Protein AF-A0A3C0R8A2-F1 (afdb_monomer_lite)

Radius of gyration: 13.64 Å; chains: 1; bounding box: 28×31×35 Å

Sequence (78 aa):
MLEYDRIYVMDTNNYADVQRMSGQYWAPEKTSLLLDALWPGQNKSVPDPWYGEEDGYHDVFALIKRACEKIVADFLES

Foldseek 3Di:
DVPDQAAEDQAPVRVVVCQVVCVPNDDVVRYDHLCCLVVPPPRDHQDDCPPHDPVSVVVSVVSSVVSVVSVVVVVVVD

pLDDT: mean 95.27, std 4.39, range [73.0, 98.5]

Structure (mmCIF, N/CA/C/O backbone):
data_AF-A0A3C0R8A2-F1
#
_entry.id   AF-A0A3C0R8A2-F1
#
loop_
_atom_site.group_PDB
_atom_site.id
_atom_site.type_symbol
_atom_site.label_atom_id
_atom_site.label_alt_id
_atom_site.label_comp_id
_atom_site.label_asym_id
_atom_site.label_entity_id
_atom_site.label_seq_id
_atom_site.pdbx_PDB_ins_code
_atom_site.Cartn_x
_atom_site.Cartn_y
_atom_site.Cartn_z
_atom_site.occupancy
_atom_site.B_iso_or_equiv
_atom_site.auth_seq_id
_atom_site.auth_comp_id
_atom_site.auth_asym_id
_atom_site.auth_atom_id
_atom_site.pdbx_PDB_model_num
ATOM 1 N N . MET A 1 1 ? -11.144 8.755 5.213 1.00 87.75 1 MET A N 1
ATOM 2 C CA . MET A 1 1 ? -11.201 7.803 6.345 1.00 87.75 1 MET A CA 1
ATOM 3 C C . MET A 1 1 ? -12.617 7.340 6.671 1.00 87.75 1 MET A C 1
ATOM 5 O O . MET A 1 1 ? -12.792 6.158 6.925 1.00 87.75 1 MET A O 1
ATOM 9 N N . LEU A 1 2 ? -13.619 8.232 6.667 1.00 89.50 2 LEU A N 1
ATOM 10 C CA . LEU A 1 2 ? -14.980 7.894 7.115 1.00 89.50 2 LEU A CA 1
ATOM 11 C C . LEU A 1 2 ? -15.789 7.062 6.102 1.00 89.50 2 LEU A C 1
ATOM 13 O O . LEU A 1 2 ? -16.490 6.150 6.515 1.00 89.50 2 LEU A O 1
ATOM 17 N N . GLU A 1 3 ? -15.626 7.321 4.801 1.00 95.25 3 GLU A N 1
ATOM 18 C CA . GLU A 1 3 ? -16.435 6.688 3.737 1.00 95.25 3 GLU A CA 1
ATOM 19 C C . GLU A 1 3 ? -15.904 5.338 3.225 1.00 95.25 3 GLU A C 1
ATOM 21 O O . GLU A 1 3 ? -16.598 4.643 2.495 1.00 95.25 3 GLU A O 1
ATOM 26 N N . TYR A 1 4 ? -14.661 4.975 3.555 1.00 96.31 4 TYR A N 1
ATOM 27 C CA . TYR A 1 4 ? -14.014 3.768 3.032 1.00 96.31 4 TYR A CA 1
ATOM 28 C C . TYR A 1 4 ? -13.680 2.801 4.164 1.00 96.31 4 TYR A C 1
ATOM 30 O O . TYR A 1 4 ? -13.206 3.215 5.228 1.00 96.31 4 TYR A O 1
ATOM 38 N N . ASP A 1 5 ? -13.881 1.507 3.923 1.00 95.62 5 ASP A N 1
ATOM 39 C CA . ASP A 1 5 ? -13.540 0.447 4.876 1.00 95.62 5 ASP A CA 1
ATOM 40 C C . ASP A 1 5 ? -12.046 0.129 4.878 1.00 95.62 5 ASP A C 1
ATOM 42 O O . ASP A 1 5 ? -11.465 -0.087 5.939 1.00 95.62 5 ASP A O 1
ATOM 46 N N . ARG A 1 6 ? -11.417 0.147 3.696 1.00 95.62 6 ARG A N 1
ATOM 47 C CA . ARG A 1 6 ? -9.978 -0.077 3.509 1.00 95.62 6 ARG A CA 1
ATOM 48 C C . ARG A 1 6 ? -9.388 0.919 2.519 1.00 95.62 6 ARG A C 1
ATOM 50 O O . ARG A 1 6 ? -10.029 1.286 1.538 1.00 95.62 6 ARG A O 1
ATOM 57 N N . ILE A 1 7 ? -8.156 1.333 2.778 1.00 97.44 7 ILE A N 1
ATOM 58 C CA . ILE A 1 7 ? -7.376 2.275 1.979 1.00 97.44 7 ILE A CA 1
A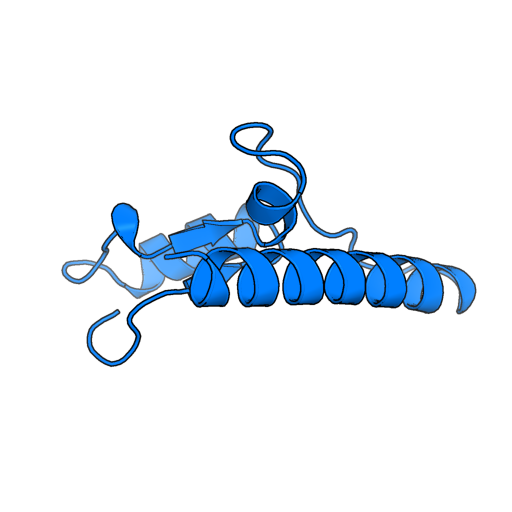TOM 59 C C . ILE A 1 7 ? -6.009 1.638 1.737 1.00 97.44 7 ILE A C 1
ATOM 61 O O . ILE A 1 7 ? -5.264 1.367 2.677 1.00 97.44 7 ILE A O 1
ATOM 65 N N . TYR A 1 8 ? -5.673 1.415 0.469 1.00 97.75 8 TYR A N 1
ATOM 66 C CA . TYR A 1 8 ? -4.370 0.895 0.069 1.00 97.75 8 TYR A CA 1
ATOM 67 C C . TYR A 1 8 ? -3.556 2.006 -0.587 1.00 97.75 8 TYR A C 1
ATOM 69 O O . TYR A 1 8 ? -4.019 2.638 -1.536 1.00 97.75 8 TYR A O 1
ATOM 77 N N . VAL A 1 9 ? -2.353 2.247 -0.076 1.00 98.12 9 VAL A N 1
ATOM 78 C CA . VAL A 1 9 ? -1.428 3.265 -0.592 1.00 98.12 9 VAL A CA 1
ATOM 79 C C . VAL A 1 9 ? -0.251 2.608 -1.307 1.00 98.12 9 VAL A C 1
ATOM 81 O O . VAL A 1 9 ? 0.125 1.479 -0.987 1.00 98.12 9 VAL A O 1
ATOM 84 N N . MET A 1 10 ? 0.310 3.287 -2.308 1.00 97.75 10 MET A N 1
ATOM 85 C CA . MET A 1 10 ? 1.330 2.688 -3.176 1.00 97.75 10 MET A CA 1
ATOM 86 C C . MET A 1 10 ? 2.702 2.654 -2.509 1.00 97.75 10 MET A C 1
ATOM 88 O O . MET A 1 10 ? 3.432 1.679 -2.666 1.00 97.75 10 MET A O 1
ATOM 92 N N . ASP A 1 11 ? 3.037 3.680 -1.732 1.00 97.69 11 AS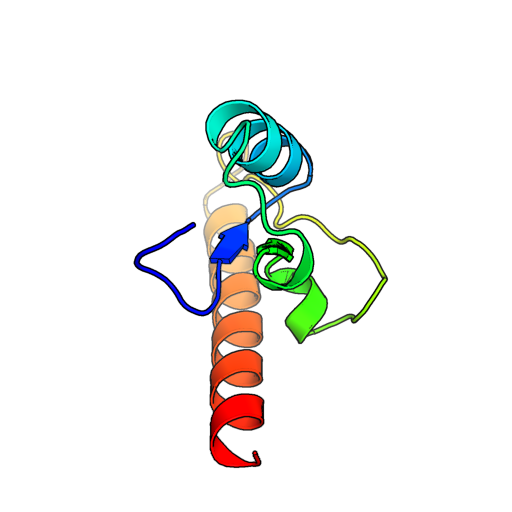P A N 1
ATOM 93 C CA . ASP A 1 11 ? 4.320 3.789 -1.049 1.00 97.69 11 ASP A CA 1
ATOM 94 C C . ASP A 1 11 ? 4.200 4.421 0.350 1.00 97.69 11 ASP A C 1
ATOM 96 O O . ASP A 1 11 ? 3.132 4.840 0.814 1.00 97.69 11 ASP A O 1
ATOM 100 N N . THR A 1 12 ? 5.333 4.485 1.047 1.00 97.12 12 THR A N 1
ATOM 101 C CA . THR A 1 12 ? 5.433 5.065 2.391 1.00 97.12 12 THR A CA 1
ATOM 102 C C . THR A 1 12 ? 5.201 6.576 2.420 1.00 97.12 12 THR A C 1
ATOM 104 O O . THR A 1 12 ? 4.791 7.102 3.454 1.00 97.12 12 THR A O 1
ATOM 107 N N . ASN A 1 13 ? 5.436 7.285 1.311 1.00 97.62 13 ASN A N 1
ATOM 108 C CA . ASN A 1 13 ? 5.191 8.725 1.230 1.00 97.62 13 ASN A CA 1
ATOM 109 C C . ASN A 1 13 ? 3.687 8.999 1.175 1.00 97.62 13 ASN A C 1
ATOM 111 O O . ASN A 1 13 ? 3.178 9.801 1.951 1.00 97.62 13 ASN A O 1
ATOM 115 N N . ASN A 1 14 ? 2.958 8.260 0.338 1.00 97.69 14 ASN A N 1
ATOM 116 C CA . ASN A 1 14 ? 1.505 8.273 0.274 1.00 97.69 14 ASN A CA 1
ATOM 117 C C . ASN A 1 14 ? 0.895 7.906 1.629 1.00 97.69 14 ASN A C 1
ATOM 119 O O . ASN A 1 14 ? -0.056 8.554 2.053 1.00 97.69 14 ASN A O 1
ATOM 123 N N . TYR A 1 15 ? 1.446 6.913 2.336 1.00 97.75 15 TYR A N 1
ATOM 124 C CA . TYR A 1 15 ? 1.002 6.585 3.694 1.00 97.75 15 TYR A CA 1
ATOM 125 C C . TYR A 1 15 ? 1.127 7.789 4.639 1.00 97.75 15 TYR A C 1
ATOM 127 O O . TYR A 1 15 ? 0.156 8.174 5.294 1.00 97.75 15 TYR A O 1
ATOM 135 N N . ALA A 1 16 ? 2.308 8.415 4.678 1.00 98.00 16 ALA A N 1
ATOM 136 C CA . ALA A 1 16 ? 2.566 9.581 5.517 1.00 98.00 16 ALA A CA 1
ATOM 137 C C . ALA A 1 16 ? 1.674 10.777 5.139 1.00 98.00 16 ALA A C 1
ATOM 139 O O . ALA A 1 16 ? 1.161 11.474 6.018 1.00 98.00 16 ALA A O 1
ATOM 140 N N . ASP A 1 17 ? 1.441 10.996 3.845 1.00 98.38 17 ASP A N 1
ATOM 141 C CA . ASP A 1 17 ? 0.564 12.054 3.353 1.00 98.38 17 ASP A CA 1
ATOM 142 C C . ASP A 1 17 ? -0.898 11.806 3.711 1.00 98.38 17 ASP A C 1
ATOM 144 O O . ASP A 1 17 ? -1.549 12.709 4.238 1.00 98.38 17 ASP A O 1
ATOM 148 N N . VAL A 1 18 ? -1.410 10.589 3.513 1.00 97.75 18 VAL A N 1
ATOM 149 C CA . VAL A 1 18 ? -2.774 10.224 3.917 1.00 97.75 18 VAL A CA 1
ATOM 150 C C . VAL A 1 18 ? -2.941 10.386 5.427 1.00 97.75 18 VAL A C 1
ATOM 152 O O . VAL A 1 18 ? -3.946 10.956 5.859 1.00 97.75 18 VAL A O 1
ATOM 155 N N . GLN A 1 19 ? -1.958 9.972 6.233 1.00 97.75 19 GLN A N 1
ATOM 156 C CA . GLN A 1 19 ? -1.969 10.185 7.682 1.00 97.75 19 GLN A CA 1
ATOM 157 C C . GLN A 1 19 ? -2.047 11.675 8.031 1.00 97.75 19 GLN A C 1
ATOM 159 O O . GLN A 1 19 ? -2.926 12.096 8.789 1.00 97.75 19 GLN A O 1
ATOM 164 N N . ARG A 1 20 ? -1.169 12.492 7.442 1.00 98.19 20 ARG A N 1
ATOM 165 C CA . ARG A 1 20 ? -1.120 13.941 7.667 1.00 98.19 20 ARG A CA 1
ATOM 166 C C . ARG A 1 20 ? -2.417 14.632 7.248 1.00 98.19 20 ARG A C 1
ATOM 168 O O . ARG A 1 20 ? -2.917 15.480 7.981 1.00 98.19 20 ARG A O 1
ATOM 175 N N . MET A 1 21 ? -2.964 14.278 6.086 1.00 97.06 21 MET A N 1
ATOM 176 C CA . MET A 1 21 ? -4.193 14.863 5.541 1.00 97.06 21 MET A CA 1
ATOM 177 C C . MET A 1 21 ? -5.441 14.433 6.316 1.00 97.06 21 MET A C 1
ATOM 179 O O . MET A 1 21 ? -6.389 15.208 6.425 1.00 97.06 21 MET A O 1
ATOM 183 N N . SER A 1 22 ? -5.447 13.220 6.872 1.00 96.69 22 SER A N 1
ATOM 184 C CA . SER A 1 22 ? -6.575 12.704 7.655 1.00 96.69 22 SER A CA 1
ATOM 185 C C . SER A 1 22 ? -6.704 13.371 9.027 1.00 96.69 22 SER A C 1
ATOM 187 O O . SER A 1 22 ? -7.812 13.443 9.564 1.00 96.69 22 SER A O 1
ATOM 189 N N . GLY A 1 23 ? -5.603 13.876 9.594 1.00 96.75 23 GLY A N 1
ATOM 190 C CA . GLY A 1 23 ? -5.598 14.603 10.863 1.00 96.75 23 GLY A CA 1
ATOM 191 C C . GLY A 1 23 ? -6.278 13.815 11.986 1.00 96.75 23 GLY A C 1
ATOM 192 O O . GLY A 1 23 ? -5.942 12.661 12.236 1.00 96.75 23 GLY A O 1
ATOM 193 N N . GLN A 1 24 ? -7.275 14.418 12.639 1.00 97.06 24 GLN A N 1
ATOM 194 C CA . GLN A 1 24 ? -8.030 13.774 13.725 1.00 97.06 24 GLN A CA 1
ATOM 195 C C . GLN A 1 24 ? -8.835 12.534 13.297 1.00 97.06 24 GLN A C 1
ATOM 197 O O . GLN A 1 24 ? -9.244 11.755 14.149 1.00 97.06 24 GLN A O 1
ATOM 202 N N . TYR A 1 25 ? -9.077 12.353 11.997 1.00 97.19 25 TYR A N 1
ATOM 203 C CA . TYR A 1 25 ? -9.805 11.202 11.456 1.00 97.19 25 TYR A CA 1
ATOM 204 C C . TYR A 1 25 ? -8.880 10.058 11.039 1.00 97.19 25 TYR A C 1
ATOM 206 O O . TYR A 1 25 ? -9.339 9.111 10.401 1.00 97.19 25 TYR A O 1
ATOM 214 N N . TRP A 1 26 ? -7.580 10.165 11.321 1.00 97.50 26 TRP A N 1
ATOM 215 C CA . TRP A 1 26 ? -6.613 9.129 10.993 1.00 97.50 26 TRP A CA 1
ATOM 216 C C . TRP A 1 26 ? -6.988 7.787 11.636 1.00 97.50 26 TRP A C 1
ATOM 218 O O . TRP A 1 26 ? -7.206 7.709 12.842 1.00 97.50 26 TRP A O 1
ATOM 228 N N . ALA A 1 27 ? -7.033 6.744 10.808 1.00 96.75 27 ALA A N 1
ATOM 229 C CA . ALA A 1 27 ? -7.349 5.374 11.196 1.00 96.75 27 ALA A CA 1
ATOM 230 C C . ALA A 1 27 ? -6.278 4.439 10.600 1.00 96.75 27 ALA A C 1
ATOM 232 O O . ALA A 1 27 ? -6.379 4.069 9.420 1.00 96.75 27 ALA A O 1
ATOM 233 N N . PRO A 1 28 ? -5.209 4.115 11.355 1.00 95.44 28 PRO A N 1
ATOM 234 C CA . PRO A 1 28 ? -4.121 3.271 10.861 1.00 95.44 28 PRO A CA 1
ATOM 235 C C . PRO A 1 28 ? -4.590 1.852 10.522 1.00 95.44 28 PRO A C 1
ATOM 237 O O . PRO A 1 28 ? -4.090 1.251 9.583 1.00 95.44 28 PRO A O 1
ATOM 240 N N . GLU A 1 29 ? -5.601 1.331 11.213 1.00 96.00 29 GLU A N 1
ATOM 241 C CA . GLU A 1 29 ? -6.182 0.008 10.970 1.00 96.00 29 GLU A CA 1
ATOM 242 C C . GLU A 1 29 ? -6.897 -0.111 9.616 1.00 96.00 29 GLU A C 1
ATOM 244 O O . GLU A 1 29 ? -7.084 -1.216 9.110 1.00 96.00 29 GLU A O 1
ATOM 249 N N . LYS A 1 30 ? -7.285 1.022 9.018 1.00 96.31 30 LYS A N 1
ATOM 250 C CA . LYS A 1 30 ? -7.911 1.074 7.693 1.00 96.31 30 LYS A CA 1
ATOM 251 C C . LYS A 1 30 ? -6.911 1.286 6.561 1.00 96.31 30 LYS A C 1
ATOM 253 O O . LYS A 1 30 ? -7.311 1.190 5.404 1.00 96.31 30 LYS A O 1
ATOM 258 N N . THR A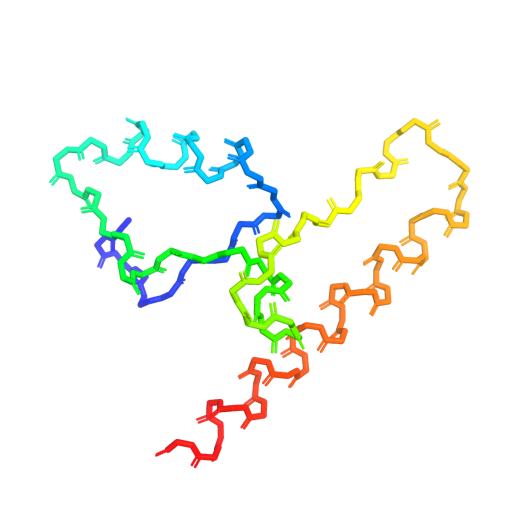 1 31 ? -5.655 1.615 6.864 1.00 97.12 31 THR A N 1
ATOM 259 C CA . THR A 1 31 ? -4.678 2.058 5.860 1.00 97.12 31 THR A CA 1
ATOM 260 C C . THR A 1 31 ? -3.495 1.103 5.815 1.00 97.12 31 THR A C 1
ATOM 262 O O . THR A 1 31 ? -2.864 0.839 6.832 1.00 97.12 31 THR A O 1
ATOM 265 N N . SER A 1 32 ? -3.162 0.582 4.638 1.00 97.25 32 SER A N 1
ATOM 266 C CA . SER A 1 32 ? -2.039 -0.352 4.468 1.00 97.25 32 SER A CA 1
ATOM 267 C C . SER A 1 32 ? -1.317 -0.103 3.151 1.00 97.25 32 SER A C 1
ATOM 269 O O . SER A 1 32 ? -1.896 0.452 2.215 1.00 97.25 32 SER A O 1
ATOM 271 N N . LEU A 1 33 ? -0.055 -0.519 3.053 1.00 98.31 33 LEU A N 1
ATOM 272 C CA . LEU A 1 33 ? 0.631 -0.524 1.765 1.00 98.31 33 LEU A CA 1
ATOM 273 C C . LEU A 1 33 ? -0.002 -1.594 0.876 1.00 98.31 33 LEU A C 1
ATOM 275 O O . LEU A 1 33 ? -0.332 -2.684 1.343 1.00 98.31 33 LEU A O 1
ATOM 279 N N . LEU A 1 34 ? -0.166 -1.306 -0.415 1.00 98.50 34 LEU A N 1
ATOM 280 C CA . LEU A 1 34 ? -0.795 -2.244 -1.349 1.00 98.50 34 LEU A CA 1
ATOM 281 C C . LEU A 1 34 ? -0.085 -3.607 -1.341 1.00 98.50 34 LEU A C 1
ATOM 283 O O . LEU A 1 34 ? -0.728 -4.656 -1.359 1.00 98.50 34 LEU A O 1
ATOM 287 N N . LEU A 1 35 ? 1.249 -3.593 -1.283 1.00 98.38 35 LEU A N 1
ATOM 288 C CA . LEU A 1 35 ? 2.062 -4.806 -1.340 1.00 98.38 35 LEU A CA 1
ATOM 289 C C . LEU A 1 35 ? 2.084 -5.604 -0.036 1.00 98.38 35 LEU A C 1
ATOM 291 O O . LEU A 1 35 ? 2.547 -6.746 -0.061 1.00 98.38 35 LEU A O 1
ATOM 295 N N . ASP A 1 36 ? 1.536 -5.081 1.065 1.00 97.75 36 ASP A N 1
ATOM 296 C CA . ASP A 1 36 ? 1.342 -5.881 2.279 1.00 97.75 36 ASP A CA 1
ATOM 297 C C . ASP A 1 36 ? 0.335 -7.017 2.048 1.00 97.75 36 ASP A C 1
ATOM 299 O O . ASP A 1 36 ? 0.392 -8.024 2.746 1.00 97.75 36 ASP A O 1
ATOM 303 N N . ALA A 1 37 ? -0.529 -6.923 1.028 1.00 96.88 37 ALA A N 1
ATOM 304 C CA . ALA A 1 37 ? -1.373 -8.044 0.614 1.00 96.88 37 ALA A CA 1
ATOM 305 C C . ALA A 1 37 ? -0.548 -9.265 0.163 1.00 96.88 37 ALA A C 1
ATOM 307 O O . ALA A 1 37 ? -0.937 -10.406 0.403 1.00 96.88 37 ALA A O 1
ATOM 308 N N . LEU A 1 38 ? 0.600 -9.035 -0.484 1.00 97.62 38 LEU A N 1
ATOM 309 C CA . LEU A 1 38 ? 1.493 -10.090 -0.978 1.00 97.62 38 LEU A CA 1
ATOM 310 C C . LEU A 1 38 ? 2.574 -10.461 0.041 1.00 97.62 38 LEU A C 1
ATOM 312 O O . LEU A 1 38 ? 2.938 -11.630 0.164 1.00 97.62 38 LEU A O 1
ATOM 316 N N . TRP A 1 39 ? 3.090 -9.467 0.764 1.00 97.38 39 TRP A N 1
ATOM 317 C CA . TRP A 1 39 ? 4.175 -9.626 1.730 1.00 97.38 39 TRP A CA 1
ATOM 318 C C . TRP A 1 39 ? 3.852 -8.903 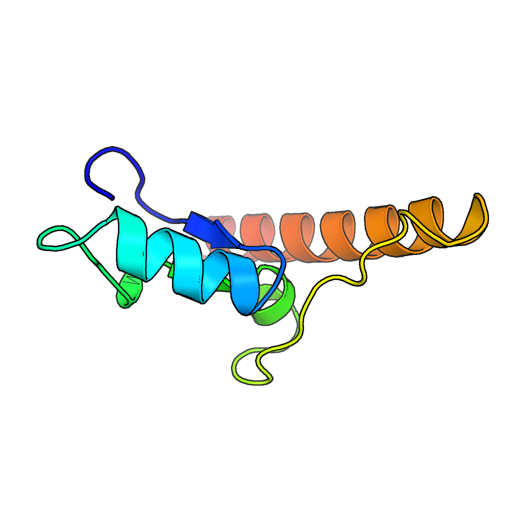3.042 1.00 97.38 39 TRP A C 1
ATOM 320 O O . TRP A 1 39 ? 4.433 -7.848 3.315 1.00 97.38 39 TRP A O 1
ATOM 330 N N . PRO A 1 40 ? 2.957 -9.471 3.869 1.00 96.06 40 PRO A N 1
ATOM 331 C CA . PRO A 1 40 ? 2.501 -8.830 5.095 1.00 96.06 40 PRO A CA 1
ATOM 332 C C . PRO A 1 40 ? 3.656 -8.395 6.002 1.00 96.06 40 PRO A C 1
ATOM 334 O O . PRO A 1 40 ? 4.559 -9.181 6.300 1.00 96.06 40 PRO A O 1
ATOM 337 N N . GLY A 1 41 ? 3.625 -7.135 6.442 1.00 93.50 41 GLY A N 1
ATOM 338 C CA . GLY A 1 41 ? 4.582 -6.569 7.398 1.00 93.50 41 GLY A CA 1
ATOM 339 C C . GLY A 1 41 ? 5.968 -6.263 6.827 1.00 93.50 41 GLY A C 1
ATOM 340 O O . GLY A 1 41 ? 6.850 -5.844 7.577 1.00 93.50 41 GLY A O 1
ATOM 341 N N . GLN A 1 42 ? 6.186 -6.453 5.521 1.00 96.44 42 GLN A N 1
ATOM 342 C CA . GLN A 1 42 ? 7.458 -6.101 4.883 1.00 96.44 42 GLN A CA 1
ATOM 343 C C . GLN A 1 42 ? 7.529 -4.634 4.451 1.00 96.44 42 GLN A C 1
ATOM 345 O O . GLN A 1 42 ? 8.603 -4.192 4.044 1.00 96.44 42 GLN A O 1
ATOM 350 N N . ASN A 1 43 ? 6.421 -3.888 4.541 1.00 93.81 43 ASN A N 1
ATOM 351 C CA . ASN A 1 43 ? 6.341 -2.463 4.226 1.00 93.81 43 ASN A CA 1
ATOM 352 C C . ASN A 1 43 ? 6.935 -2.125 2.848 1.00 93.81 43 ASN A C 1
ATOM 354 O O . ASN A 1 43 ? 7.711 -1.179 2.695 1.00 93.81 43 ASN A O 1
ATOM 358 N N . LYS A 1 44 ? 6.620 -2.946 1.840 1.00 97.25 44 LYS A N 1
ATOM 359 C CA . LYS A 1 44 ? 7.123 -2.750 0.477 1.00 97.25 44 LYS A CA 1
ATOM 360 C C . LYS A 1 44 ? 6.306 -1.685 -0.249 1.00 97.25 44 LYS A C 1
ATOM 362 O O . LYS A 1 44 ? 5.079 -1.731 -0.240 1.00 97.25 44 LYS A O 1
ATOM 367 N N . SER A 1 45 ? 7.003 -0.795 -0.946 1.00 97.56 45 SER A N 1
ATOM 368 C CA . SER A 1 45 ? 6.402 0.179 -1.860 1.00 97.56 45 SER A CA 1
ATOM 369 C C . SER A 1 45 ? 6.290 -0.389 -3.273 1.00 97.56 45 SER A C 1
ATOM 371 O O . SER A 1 45 ? 7.177 -1.113 -3.732 1.00 97.56 45 SER A O 1
ATOM 373 N N . VAL A 1 46 ? 5.221 -0.026 -3.977 1.00 97.00 46 VAL A N 1
ATOM 374 C CA . VAL A 1 46 ? 5.130 -0.168 -5.431 1.00 97.00 46 VAL A CA 1
ATOM 375 C C . VAL A 1 46 ? 6.187 0.751 -6.057 1.00 97.00 46 VAL A C 1
ATOM 377 O O . VAL A 1 46 ? 6.230 1.929 -5.701 1.00 97.00 46 VAL A O 1
ATOM 380 N N . PRO A 1 47 ? 7.063 0.248 -6.945 1.00 94.19 47 PRO A N 1
ATOM 381 C CA . PRO A 1 47 ? 8.034 1.091 -7.636 1.00 94.19 47 PRO A CA 1
ATOM 382 C C . PRO A 1 47 ? 7.343 2.157 -8.495 1.00 94.19 47 PRO A C 1
ATOM 384 O O . PRO A 1 47 ? 6.344 1.862 -9.147 1.00 94.19 47 PRO A O 1
ATOM 387 N N . ASP A 1 48 ? 7.891 3.371 -8.523 1.00 91.88 48 ASP A N 1
ATOM 388 C CA . ASP A 1 48 ? 7.417 4.445 -9.402 1.00 91.88 48 ASP A CA 1
ATOM 389 C C . ASP A 1 48 ? 8.052 4.293 -10.802 1.00 91.88 48 ASP A C 1
ATOM 391 O O . ASP A 1 48 ? 9.278 4.396 -10.922 1.00 91.88 48 ASP A O 1
ATOM 395 N N . PRO A 1 49 ? 7.264 4.038 -11.867 1.00 91.31 49 PRO A N 1
ATOM 396 C CA . PRO A 1 49 ? 7.792 3.855 -13.215 1.00 91.31 49 PRO A CA 1
ATOM 397 C C . PRO A 1 49 ? 8.054 5.178 -13.956 1.00 91.31 49 PRO A C 1
ATOM 399 O O . PRO A 1 49 ? 8.543 5.144 -15.082 1.00 91.31 49 PRO A O 1
ATOM 402 N N . TRP A 1 50 ? 7.748 6.345 -13.369 1.00 87.25 50 TRP A N 1
ATOM 403 C CA . TRP A 1 50 ? 7.704 7.634 -14.076 1.00 87.25 50 TRP A CA 1
ATOM 404 C C . TRP A 1 50 ? 9.000 8.023 -14.803 1.00 87.25 50 TRP A C 1
ATOM 406 O O . TRP A 1 50 ? 8.956 8.660 -15.854 1.00 87.25 50 TRP A O 1
ATOM 416 N N . TYR A 1 51 ? 10.153 7.627 -14.262 1.00 83.62 51 TYR A N 1
ATOM 417 C CA . TYR A 1 51 ? 11.473 7.916 -14.837 1.00 83.62 51 TYR A CA 1
ATOM 418 C C . TYR A 1 51 ? 12.081 6.737 -15.617 1.00 83.62 51 TYR A C 1
ATOM 420 O O . TYR A 1 51 ? 13.242 6.813 -16.018 1.00 83.62 51 TYR A O 1
ATOM 428 N N . GLY A 1 52 ? 11.335 5.642 -15.786 1.00 81.44 52 GLY A N 1
ATOM 429 C CA . GLY A 1 52 ? 11.783 4.421 -16.454 1.00 81.44 52 GLY A CA 1
ATOM 430 C C . GLY A 1 52 ? 11.333 4.300 -17.911 1.00 81.44 52 GLY A C 1
ATOM 431 O O . GLY A 1 52 ? 10.659 5.168 -18.464 1.00 81.44 52 GLY A O 1
ATOM 432 N N . GLU A 1 53 ? 11.718 3.184 -18.526 1.00 86.44 53 GLU A N 1
ATOM 433 C CA . GLU A 1 53 ? 11.236 2.764 -19.846 1.00 86.44 53 GLU A CA 1
ATOM 434 C C . GLU A 1 53 ? 9.855 2.086 -19.746 1.00 86.44 53 GLU A C 1
ATOM 436 O O . GLU A 1 53 ? 9.368 1.791 -18.651 1.00 86.44 53 GLU A O 1
ATOM 441 N N . GLU A 1 54 ? 9.221 1.820 -20.893 1.00 88.38 54 GLU A N 1
ATOM 442 C CA . GLU A 1 54 ? 7.883 1.208 -20.983 1.00 88.38 54 GLU A CA 1
ATOM 443 C C . GLU A 1 54 ? 7.775 -0.117 -20.206 1.00 88.38 54 GLU A C 1
ATOM 445 O O . GLU A 1 54 ? 6.783 -0.344 -19.510 1.00 88.38 54 GLU A O 1
ATOM 450 N N . ASP A 1 55 ? 8.825 -0.942 -20.219 1.00 89.44 55 ASP A N 1
ATOM 451 C CA . ASP A 1 55 ? 8.884 -2.208 -19.475 1.00 89.44 55 ASP A CA 1
ATOM 452 C C . ASP A 1 55 ? 8.632 -2.024 -17.966 1.00 89.44 55 ASP A C 1
ATOM 454 O O . ASP A 1 55 ? 7.954 -2.840 -17.337 1.00 89.44 55 ASP A O 1
ATOM 458 N N . GLY A 1 56 ? 9.074 -0.901 -17.388 1.00 91.06 56 GLY A N 1
ATOM 459 C CA . GLY A 1 56 ? 8.836 -0.586 -15.978 1.00 91.06 56 GLY A CA 1
ATOM 460 C C . GLY A 1 56 ? 7.350 -0.422 -15.646 1.00 91.06 56 GLY A C 1
ATOM 461 O O . GLY A 1 56 ? 6.906 -0.810 -14.564 1.00 91.06 56 GLY A O 1
ATOM 462 N N . TYR A 1 57 ? 6.546 0.083 -16.586 1.00 93.81 57 TYR A N 1
ATOM 463 C CA . TYR A 1 57 ? 5.097 0.188 -16.409 1.00 93.81 57 TYR A CA 1
ATOM 464 C C . TYR A 1 57 ? 4.426 -1.185 -16.439 1.00 93.81 57 TYR A C 1
ATOM 466 O O . TYR A 1 57 ? 3.495 -1.424 -15.666 1.00 93.81 57 TYR A O 1
ATOM 474 N N . HIS A 1 58 ? 4.900 -2.102 -17.288 1.00 95.31 58 HIS A N 1
ATOM 475 C CA . HIS A 1 58 ? 4.390 -3.472 -17.335 1.00 95.31 58 HIS A CA 1
ATOM 476 C C . HIS A 1 58 ? 4.675 -4.234 -16.039 1.00 95.31 58 HIS A C 1
ATOM 478 O O . HIS A 1 58 ? 3.776 -4.900 -15.515 1.00 95.31 58 HIS A O 1
ATOM 484 N N . ASP A 1 59 ? 5.877 -4.082 -15.483 1.00 95.06 59 ASP A N 1
ATOM 485 C CA . ASP A 1 59 ? 6.252 -4.690 -14.206 1.00 95.06 59 ASP A CA 1
ATOM 486 C C . ASP A 1 59 ? 5.399 -4.153 -13.049 1.00 95.06 59 ASP A C 1
ATOM 488 O O . ASP A 1 59 ? 4.853 -4.929 -12.256 1.00 95.06 59 ASP A O 1
ATOM 492 N N . VAL A 1 60 ? 5.214 -2.830 -12.980 1.00 96.50 60 VAL A N 1
ATOM 493 C CA . VAL A 1 60 ? 4.364 -2.184 -11.968 1.00 96.50 60 VAL A CA 1
ATOM 494 C C . VAL A 1 60 ? 2.908 -2.621 -12.112 1.00 96.50 60 VAL A C 1
ATOM 496 O O . VAL A 1 60 ? 2.270 -2.981 -11.120 1.00 96.50 60 VAL A O 1
ATOM 499 N N . PHE A 1 61 ? 2.383 -2.670 -13.337 1.00 96.50 61 PHE A N 1
ATOM 500 C CA . PHE A 1 61 ? 1.030 -3.152 -13.596 1.00 96.50 61 PHE A CA 1
ATOM 501 C C . PHE A 1 61 ? 0.850 -4.607 -13.145 1.00 96.50 61 PHE A C 1
ATOM 503 O O . PHE A 1 61 ? -0.115 -4.925 -12.448 1.00 96.50 61 PHE A O 1
ATOM 510 N N . ALA A 1 62 ? 1.784 -5.495 -13.499 1.00 97.81 62 ALA A N 1
ATOM 511 C CA . ALA A 1 62 ? 1.739 -6.897 -13.098 1.00 97.81 62 ALA A CA 1
ATOM 512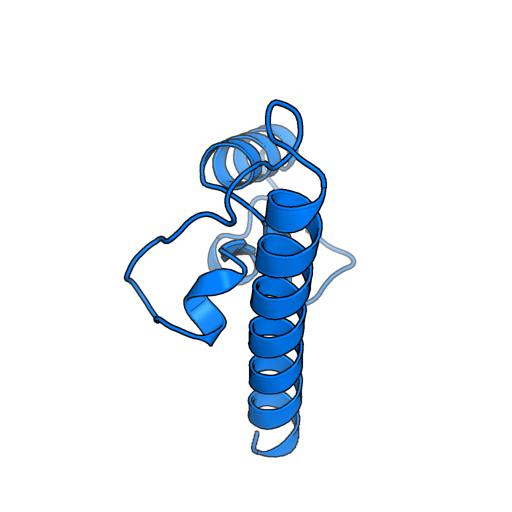 C C . ALA A 1 62 ? 1.790 -7.055 -11.571 1.00 97.81 62 ALA A C 1
ATOM 514 O O . ALA A 1 62 ? 1.090 -7.902 -11.008 1.00 97.81 62 ALA A O 1
ATOM 515 N N . LEU A 1 63 ? 2.585 -6.225 -10.895 1.00 97.94 63 LEU A N 1
ATOM 516 C CA . LEU A 1 63 ? 2.699 -6.213 -9.443 1.00 97.94 63 LEU A CA 1
ATOM 517 C C . LEU A 1 63 ? 1.398 -5.757 -8.763 1.00 97.94 63 LEU A C 1
ATOM 519 O O . LEU A 1 63 ? 0.903 -6.452 -7.873 1.00 97.94 63 LEU A O 1
ATOM 523 N N . ILE A 1 64 ? 0.811 -4.644 -9.218 1.00 98.25 64 ILE A N 1
ATOM 524 C CA . ILE A 1 64 ? -0.483 -4.140 -8.730 1.00 98.25 64 ILE A CA 1
ATOM 525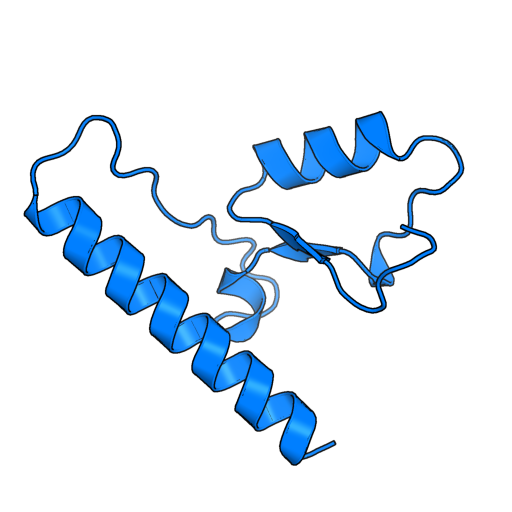 C C . ILE A 1 64 ? -1.578 -5.183 -8.962 1.00 98.25 64 ILE A C 1
ATOM 527 O O . ILE A 1 64 ? -2.334 -5.493 -8.043 1.00 98.25 64 ILE A O 1
ATOM 531 N N . LYS A 1 65 ? -1.628 -5.784 -10.158 1.00 98.50 65 LYS A N 1
ATOM 532 C CA . LYS A 1 65 ? -2.607 -6.820 -10.502 1.00 98.50 65 LYS A CA 1
ATOM 533 C C . LYS A 1 65 ? -2.556 -7.995 -9.526 1.00 98.50 65 LYS A C 1
ATOM 535 O O . LYS A 1 65 ? -3.598 -8.388 -9.010 1.00 98.50 65 LYS A O 1
ATOM 540 N N . ARG A 1 66 ? -1.361 -8.515 -9.224 1.00 98.50 66 ARG A N 1
ATOM 541 C CA . ARG A 1 66 ? -1.188 -9.611 -8.252 1.00 98.50 66 ARG A CA 1
ATOM 542 C C . ARG A 1 66 ? -1.667 -9.221 -6.855 1.00 98.50 66 ARG A C 1
ATOM 544 O O . ARG A 1 66 ? -2.320 -10.023 -6.193 1.00 98.50 66 ARG A O 1
ATOM 551 N N . ALA A 1 67 ? -1.359 -8.003 -6.407 1.00 98.44 67 ALA A N 1
ATOM 552 C CA . ALA A 1 67 ? -1.817 -7.518 -5.109 1.00 98.44 67 ALA A CA 1
ATOM 553 C C . ALA A 1 67 ? -3.350 -7.415 -5.056 1.00 98.44 67 ALA A C 1
ATOM 555 O O . ALA A 1 67 ? -3.960 -7.912 -4.113 1.00 98.44 67 ALA A O 1
ATOM 556 N N . CYS A 1 68 ? -3.984 -6.861 -6.093 1.00 98.38 68 CYS A N 1
ATOM 557 C CA . CYS A 1 68 ? -5.442 -6.805 -6.210 1.00 98.38 68 CYS A CA 1
ATOM 558 C C . CYS A 1 68 ? -6.085 -8.200 -6.201 1.00 98.38 68 CYS A C 1
ATOM 560 O O . CYS A 1 68 ? -7.068 -8.409 -5.494 1.00 98.38 68 CYS A O 1
ATOM 562 N N . GLU A 1 69 ? -5.529 -9.159 -6.946 1.00 98.50 69 GLU A N 1
ATOM 563 C CA . GLU A 1 69 ? -6.013 -10.546 -6.962 1.00 98.50 69 GLU A CA 1
ATOM 564 C C . GLU A 1 69 ? -5.959 -11.179 -5.571 1.00 98.50 69 GLU A C 1
ATOM 566 O O . GLU A 1 69 ? -6.935 -11.791 -5.138 1.00 98.50 69 GLU A O 1
ATOM 571 N N . LYS A 1 70 ? -4.854 -10.979 -4.843 1.00 97.94 70 LYS A N 1
ATOM 572 C CA . LYS A 1 70 ? -4.708 -11.472 -3.471 1.00 97.94 70 LYS A CA 1
ATOM 573 C C . LYS A 1 70 ? -5.707 -10.825 -2.512 1.00 97.94 70 LYS A C 1
ATOM 575 O O . LYS A 1 70 ? -6.316 -11.534 -1.721 1.00 97.94 70 LYS A O 1
ATOM 580 N N . ILE A 1 71 ? -5.916 -9.511 -2.616 1.00 97.19 71 ILE A N 1
ATOM 581 C CA . ILE A 1 71 ? -6.904 -8.784 -1.805 1.00 97.19 71 ILE A CA 1
ATOM 582 C C . ILE A 1 71 ? -8.303 -9.366 -2.026 1.00 97.19 71 ILE A C 1
ATOM 584 O O . ILE A 1 71 ? -8.995 -9.667 -1.058 1.00 97.19 71 ILE A O 1
ATOM 588 N N . VAL A 1 72 ? -8.714 -9.547 -3.285 1.00 97.88 72 VAL A N 1
ATOM 589 C CA . VAL A 1 72 ? -10.032 -10.110 -3.614 1.00 97.88 72 VAL A CA 1
ATOM 590 C C . VAL A 1 72 ? -10.170 -11.538 -3.089 1.00 97.88 72 VAL A C 1
ATOM 592 O O . VAL A 1 72 ? -11.203 -11.854 -2.507 1.00 97.88 72 VAL A O 1
ATOM 595 N N . ALA A 1 73 ? -9.146 -12.381 -3.253 1.00 97.44 73 ALA A N 1
ATOM 596 C CA . ALA A 1 73 ? -9.158 -13.744 -2.726 1.00 97.44 73 ALA A CA 1
ATOM 597 C C . ALA A 1 73 ? -9.367 -13.761 -1.202 1.00 97.44 73 ALA A C 1
ATOM 599 O O . ALA A 1 73 ? -10.281 -14.424 -0.722 1.00 97.44 73 ALA A O 1
ATOM 600 N N . ASP A 1 74 ? -8.611 -12.947 -0.461 1.00 95.06 74 ASP A N 1
ATOM 601 C CA . ASP A 1 74 ? -8.724 -12.868 1.001 1.00 95.06 74 ASP A CA 1
ATOM 602 C C . ASP A 1 74 ? -10.109 -12.403 1.452 1.00 95.06 74 ASP A C 1
ATOM 604 O O . ASP A 1 74 ? -10.650 -12.914 2.429 1.00 95.06 74 ASP A O 1
ATOM 608 N N . PHE A 1 75 ? -10.710 -11.456 0.728 1.00 93.50 75 PHE A N 1
ATOM 609 C CA . PHE A 1 75 ? -12.068 -10.991 1.008 1.00 93.50 75 PHE A CA 1
ATOM 610 C C . PHE A 1 75 ? -13.145 -12.050 0.762 1.00 93.50 75 PHE A C 1
ATOM 612 O O . PHE A 1 75 ? -14.164 -12.019 1.441 1.00 93.50 75 PHE A O 1
ATOM 619 N N . LEU A 1 76 ? -12.955 -12.946 -0.209 1.00 94.06 76 LEU A N 1
ATOM 620 C CA . LEU A 1 76 ? -13.915 -14.012 -0.519 1.00 94.06 76 LEU A CA 1
ATOM 621 C C . LEU A 1 76 ? -13.788 -15.220 0.422 1.00 94.06 76 LEU A C 1
ATOM 623 O O . LEU A 1 76 ? -14.747 -15.974 0.565 1.00 94.06 76 LEU A O 1
ATOM 627 N N . GLU A 1 77 ? -12.617 -15.416 1.030 1.00 89.88 77 GLU A N 1
ATOM 628 C CA . GLU A 1 77 ? -12.356 -16.469 2.023 1.00 89.88 77 GLU A CA 1
ATOM 629 C C . GLU A 1 77 ? -12.739 -16.063 3.462 1.00 89.88 77 GLU A C 1
ATOM 631 O O . GLU A 1 77 ? -12.767 -16.921 4.347 1.00 89.88 77 GLU A O 1
ATOM 636 N N . SER A 1 78 ? -13.023 -14.773 3.687 1.00 73.00 78 SER A N 1
ATOM 637 C CA . SER A 1 78 ? -13.450 -14.186 4.971 1.00 73.00 78 SER A CA 1
ATOM 638 C C . SER A 1 78 ? -14.940 -14.388 5.246 1.00 73.00 78 SER A C 1
ATOM 640 O O . SER A 1 78 ? -15.281 -14.663 6.418 1.00 73.00 78 SER A O 1
#

Secondary structure (DSSP, 8-state):
--S-S-EEESSHHHHHHHHHHHGGG--GGGEEEGGGGTSTTS-PPPP--TTS-HHHHHHHHHHHHHHHHHHHHHHHH-